Protein AF-A0A6L7SVI5-F1 (afdb_monomer_lite)

pLDDT: mean 74.07, std 18.85, range [30.09, 96.69]

Secondary structure (DSSP, 8-state):
--SSSHHHHHHHHHTT-----S-GGGSHHHHHHHHHTTGGGSEEEETT-TTTHHHHHHHHTT--SEEEEEESS--STTEEE--TTTS-----SEEEE-----BHHHHHHHT----SSS-SBHHHHHHHHHHHHHHHHHHHHHHTTPPP-S---EEEEGGGTTHHHHTT--

Foldseek 3Di:
DDDPPVVVVVVCVLFLDDDDDDQLCPDPLNVVVLVVQVQLPWEEEEAACAAVVNQVSCVVVSRHPHYAAEHCDHPYPRYHHDDCLVPPDDDTLEYEYADRWDFPVNCVVVVHDDDPDPDRTPVVVSVVVHQVVHVVVVVVVVVVVDDDDGDHRDYDHSVCSVVSVVVPPD

Sequence (170 aa):
MSKTVEGILDSKRSSGQYYTQGNPFSCCPFRKWARLADLPEQHILEPFAGSNSLIKMLSEMGLCSRYSSFDMSPADENVFLRDSLNDFTTGYEVCVTNPPRLAKNSATVRGLPFPDCDYDDLYKFVDGEYYQDNDQARIQQLKNNERLIAPKSHALTIGDLPSLLDDYVQ

Radius of gyration: 17.26 Å; chains: 1; bounding box: 54×45×36 Å

Structure (mmCIF, N/CA/C/O backbone):
data_AF-A0A6L7SVI5-F1
#
_entry.id   AF-A0A6L7SVI5-F1
#
loop_
_atom_site.group_PDB
_atom_site.id
_atom_site.type_symbol
_atom_site.label_atom_id
_atom_site.label_alt_id
_atom_site.label_comp_id
_atom_site.label_asym_id
_atom_site.label_entity_id
_atom_site.label_seq_id
_atom_site.pdbx_PDB_ins_code
_atom_site.Cartn_x
_atom_site.Cartn_y
_atom_site.Cartn_z
_atom_site.occupancy
_atom_site.B_iso_or_equiv
_atom_site.auth_seq_id
_atom_site.auth_comp_id
_atom_site.auth_asym_id
_atom_site.auth_atom_id
_atom_site.pdbx_PDB_model_num
ATOM 1 N N . MET A 1 1 ? 31.648 20.821 -7.000 1.00 35.38 1 MET A N 1
ATOM 2 C CA . MET A 1 1 ? 30.278 20.885 -7.542 1.00 35.38 1 MET A CA 1
ATOM 3 C C . MET A 1 1 ? 29.904 19.526 -8.121 1.00 35.38 1 MET A C 1
ATOM 5 O O . MET A 1 1 ? 30.682 18.986 -8.892 1.00 35.38 1 MET A O 1
ATOM 9 N N . SER A 1 2 ? 28.756 19.001 -7.678 1.00 38.50 2 SER A N 1
ATOM 10 C CA . SER A 1 2 ? 27.849 18.049 -8.346 1.00 38.50 2 SER A CA 1
ATOM 11 C C . SER A 1 2 ? 28.416 16.787 -9.023 1.00 38.50 2 SER A C 1
ATOM 13 O O . SER A 1 2 ? 28.581 16.759 -10.236 1.00 38.50 2 SER A O 1
ATOM 15 N N . LYS A 1 3 ? 28.609 15.698 -8.262 1.00 33.16 3 LYS A N 1
ATOM 16 C CA . LYS A 1 3 ? 28.667 14.323 -8.815 1.00 33.16 3 LYS A CA 1
ATOM 17 C C . LYS A 1 3 ? 27.800 13.294 -8.070 1.00 33.16 3 LYS A C 1
ATOM 19 O O . LYS A 1 3 ? 27.922 12.104 -8.322 1.00 33.16 3 LYS A O 1
ATOM 24 N N . THR A 1 4 ? 26.914 13.721 -7.169 1.00 40.91 4 THR A N 1
ATOM 25 C CA . THR A 1 4 ? 26.287 12.787 -6.209 1.00 40.91 4 THR A CA 1
ATOM 26 C C . THR A 1 4 ? 24.773 12.633 -6.379 1.00 40.91 4 THR A C 1
ATOM 28 O O . THR A 1 4 ? 24.206 11.678 -5.868 1.00 40.91 4 THR A O 1
ATOM 31 N N . VAL A 1 5 ? 24.101 13.525 -7.113 1.00 43.97 5 VAL A N 1
ATOM 32 C CA . VAL A 1 5 ? 22.626 13.511 -7.206 1.00 43.97 5 VAL A CA 1
ATOM 33 C C . VAL A 1 5 ? 22.125 12.684 -8.397 1.00 43.97 5 VAL A C 1
ATOM 35 O O . VAL A 1 5 ? 21.171 11.926 -8.248 1.00 43.97 5 VAL A O 1
ATOM 38 N N . GLU A 1 6 ? 22.796 12.751 -9.551 1.00 36.53 6 GLU A N 1
ATOM 39 C CA . GLU A 1 6 ? 22.373 12.032 -10.768 1.00 36.53 6 GLU A CA 1
ATOM 40 C C . GLU A 1 6 ? 22.512 10.506 -10.638 1.00 36.53 6 GLU A C 1
ATOM 42 O O . GLU A 1 6 ? 21.572 9.782 -10.951 1.00 36.53 6 GLU A O 1
ATOM 47 N N . GLY A 1 7 ? 23.607 10.003 -10.052 1.00 33.91 7 GLY A N 1
ATOM 48 C CA . GLY A 1 7 ? 23.815 8.555 -9.881 1.00 33.91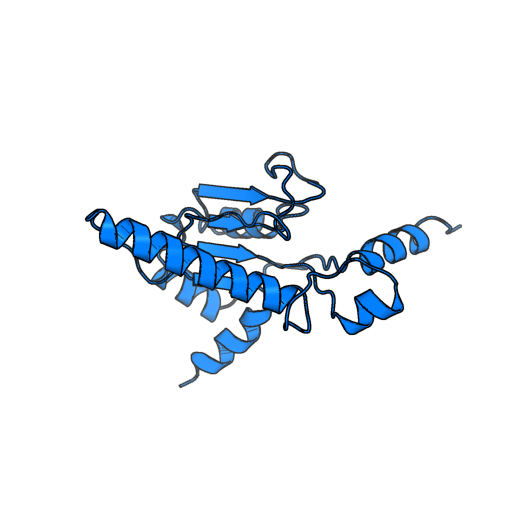 7 GLY A CA 1
ATOM 49 C C . GLY A 1 7 ? 22.839 7.870 -8.909 1.00 33.91 7 GLY A C 1
ATOM 50 O O . GLY A 1 7 ? 22.593 6.674 -9.029 1.00 33.91 7 GLY A O 1
ATOM 51 N N . ILE A 1 8 ? 22.250 8.617 -7.967 1.00 43.12 8 ILE A N 1
ATOM 52 C CA . ILE A 1 8 ? 21.231 8.103 -7.032 1.00 43.12 8 ILE A CA 1
ATOM 53 C C . ILE A 1 8 ? 19.840 8.101 -7.685 1.00 43.12 8 ILE A C 1
ATOM 55 O O . ILE A 1 8 ? 19.009 7.248 -7.377 1.00 43.12 8 ILE A O 1
ATOM 59 N N . LEU A 1 9 ? 19.565 9.049 -8.584 1.00 39.56 9 LEU A N 1
ATOM 60 C CA . LEU A 1 9 ? 18.302 9.100 -9.324 1.00 39.56 9 LEU A CA 1
ATOM 61 C C . LEU A 1 9 ? 18.202 7.968 -10.354 1.00 39.56 9 LEU A C 1
ATOM 63 O O . LEU A 1 9 ? 17.120 7.401 -10.519 1.00 39.56 9 LEU A O 1
ATOM 67 N N . ASP A 1 10 ? 19.316 7.605 -10.991 1.00 44.66 10 ASP A N 1
ATOM 68 C CA . ASP A 1 10 ? 19.346 6.520 -11.974 1.00 44.66 10 ASP A CA 1
ATOM 69 C C . ASP A 1 10 ? 19.161 5.134 -11.340 1.00 44.66 10 ASP A C 1
ATOM 71 O O . ASP A 1 10 ? 18.392 4.340 -11.882 1.00 44.66 10 ASP A O 1
ATOM 75 N N . SER A 1 11 ? 19.733 4.863 -10.156 1.00 49.41 11 SER A N 1
ATOM 76 C CA . SER A 1 11 ? 19.514 3.578 -9.463 1.00 49.41 11 SER A CA 1
ATOM 77 C C . SER A 1 11 ? 18.063 3.390 -8.992 1.00 49.41 11 SER A C 1
ATOM 79 O O . SER A 1 11 ? 17.525 2.284 -9.014 1.00 49.41 11 SER A O 1
ATOM 81 N N . LYS A 1 12 ? 17.386 4.482 -8.619 1.00 48.06 12 LYS A N 1
ATOM 82 C CA . LYS A 1 12 ? 15.978 4.466 -8.187 1.00 48.06 12 LYS A CA 1
ATOM 83 C C . LYS A 1 12 ? 15.006 4.323 -9.360 1.00 48.06 12 LYS A C 1
ATOM 85 O O . LYS A 1 12 ? 13.999 3.628 -9.247 1.00 48.06 12 LYS A O 1
ATOM 90 N N . ARG A 1 13 ? 15.332 4.921 -10.513 1.00 47.56 13 ARG A N 1
ATOM 91 C CA . ARG A 1 13 ? 14.582 4.755 -11.772 1.00 47.56 13 ARG A CA 1
ATOM 92 C C . ARG A 1 13 ? 14.762 3.376 -12.402 1.00 47.56 13 ARG A C 1
ATOM 94 O O . ARG A 1 13 ? 13.846 2.919 -13.088 1.00 47.56 13 ARG A O 1
ATOM 101 N N . SER A 1 14 ? 15.897 2.710 -12.181 1.00 44.81 14 SER A N 1
ATOM 102 C CA . SER A 1 14 ? 16.056 1.300 -12.556 1.00 44.81 14 SER A CA 1
ATOM 103 C C . SER A 1 14 ? 15.184 0.362 -11.716 1.00 44.81 14 SER A C 1
ATOM 105 O O . SER A 1 14 ? 14.800 -0.678 -12.228 1.00 44.81 14 SER A O 1
ATOM 107 N N . SER A 1 15 ? 14.789 0.752 -10.498 1.00 50.34 15 SER A N 1
ATOM 108 C CA . SER A 1 15 ? 13.934 -0.063 -9.617 1.00 50.34 15 SER A CA 1
ATOM 109 C C . SER A 1 15 ? 12.430 0.241 -9.718 1.00 50.34 15 SER A C 1
ATOM 111 O O . SER A 1 15 ? 11.651 -0.330 -8.963 1.00 50.34 15 SER A O 1
ATOM 113 N N . GLY A 1 16 ? 11.996 1.154 -10.599 1.00 49.75 16 GLY A N 1
ATOM 114 C CA . GLY A 1 16 ? 10.567 1.471 -10.785 1.00 49.75 16 GLY A CA 1
ATOM 115 C C . GLY A 1 16 ? 9.871 2.119 -9.573 1.00 49.75 16 GLY A C 1
ATOM 116 O O . GLY A 1 16 ? 8.642 2.152 -9.514 1.00 49.75 16 GLY A O 1
ATOM 117 N N . GLN A 1 17 ? 10.632 2.631 -8.600 1.00 55.91 17 GLN A N 1
ATOM 118 C CA . GLN A 1 17 ? 10.097 3.196 -7.358 1.00 55.91 17 GLN A CA 1
ATOM 119 C C . GLN A 1 17 ? 9.724 4.673 -7.548 1.00 55.91 17 GLN A C 1
ATOM 121 O O . GLN A 1 17 ? 10.588 5.528 -7.757 1.00 55.91 17 GLN A O 1
ATOM 126 N N . TYR A 1 18 ? 8.431 4.986 -7.449 1.00 58.59 18 TYR A N 1
ATOM 127 C CA . TYR A 1 18 ? 7.923 6.358 -7.429 1.00 58.59 18 TYR A CA 1
ATOM 128 C C . TYR A 1 18 ? 7.533 6.731 -5.998 1.00 58.59 18 TYR A C 1
ATOM 130 O O . TYR A 1 18 ? 6.714 6.057 -5.380 1.00 58.59 18 TYR A O 1
ATOM 138 N N . TYR A 1 19 ? 8.098 7.818 -5.468 1.00 60.28 19 TYR A N 1
ATOM 139 C CA . TYR A 1 19 ? 7.707 8.331 -4.155 1.00 60.28 19 TYR A CA 1
ATOM 140 C C . TYR A 1 19 ? 6.349 9.030 -4.228 1.00 60.28 19 TYR A C 1
ATOM 142 O O . TYR A 1 19 ? 6.129 9.876 -5.098 1.00 60.28 19 TYR A O 1
ATOM 150 N N . THR A 1 20 ? 5.471 8.734 -3.273 1.00 63.25 20 THR A N 1
ATOM 151 C CA . THR A 1 20 ? 4.208 9.458 -3.098 1.00 63.25 20 THR A CA 1
ATOM 152 C C . THR A 1 20 ? 4.501 10.882 -2.616 1.00 63.25 20 THR A C 1
ATOM 154 O O . THR A 1 20 ? 5.013 11.075 -1.513 1.00 63.25 20 THR A O 1
ATOM 157 N N . GLN A 1 21 ? 4.210 11.888 -3.446 1.00 61.62 21 GLN A N 1
ATOM 158 C CA . GLN A 1 21 ? 4.310 13.303 -3.073 1.00 61.62 21 GLN A CA 1
ATOM 159 C C . GLN A 1 21 ? 2.940 13.828 -2.626 1.00 61.62 21 GLN A C 1
ATOM 161 O O . GLN A 1 21 ? 1.981 13.790 -3.394 1.00 61.62 21 GLN A O 1
ATOM 166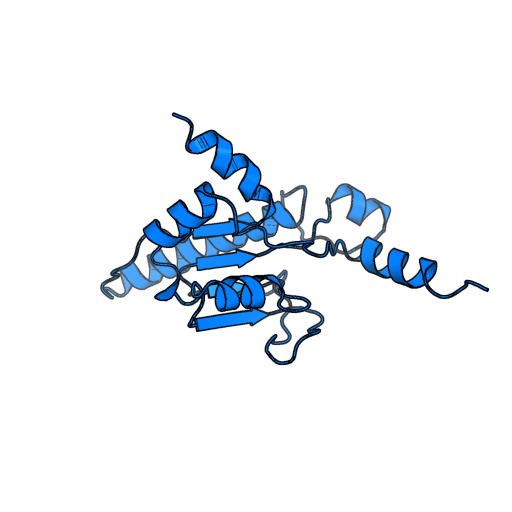 N N . GLY A 1 22 ? 2.860 14.352 -1.399 1.00 72.25 22 GLY A N 1
ATOM 167 C CA . GLY A 1 22 ? 1.609 14.837 -0.805 1.00 72.25 22 GLY A CA 1
ATOM 168 C C . GLY A 1 22 ? 0.686 13.712 -0.317 1.00 72.25 22 GLY A C 1
ATOM 169 O O . GLY A 1 22 ? 1.007 12.535 -0.453 1.00 72.25 22 GLY A O 1
ATOM 170 N N . ASN A 1 23 ? -0.455 14.085 0.276 1.00 80.75 23 ASN A N 1
ATOM 171 C CA . ASN A 1 23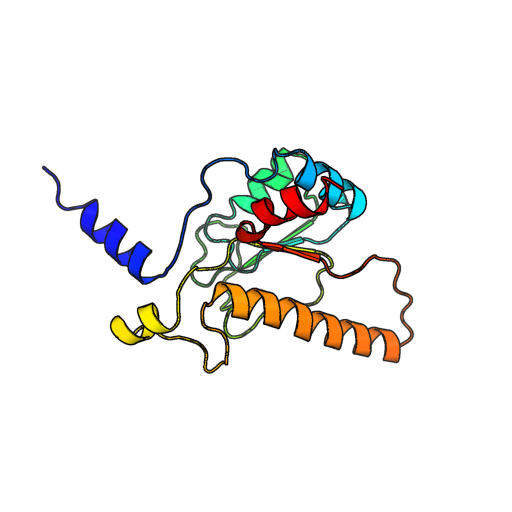 ? -1.416 13.133 0.838 1.00 80.75 23 ASN A CA 1
ATOM 172 C C . ASN A 1 23 ? -2.513 12.760 -0.184 1.00 80.75 23 ASN A C 1
ATOM 174 O O . ASN A 1 23 ? -3.433 13.564 -0.400 1.00 80.75 23 ASN A O 1
ATOM 178 N N . PRO A 1 24 ? -2.461 11.548 -0.782 1.00 80.62 24 PRO A N 1
ATOM 179 C CA . PRO A 1 24 ? -3.406 11.123 -1.816 1.00 80.62 24 PRO A CA 1
ATOM 180 C C . PRO A 1 24 ? -4.805 10.819 -1.254 1.00 80.62 24 PRO A C 1
ATOM 182 O O . PRO A 1 24 ? -5.788 10.789 -1.987 1.00 80.62 24 PRO A O 1
ATOM 185 N N . PHE A 1 25 ? -4.913 10.658 0.063 1.00 85.81 25 PHE A N 1
ATOM 186 C CA . PHE A 1 25 ? -6.133 10.311 0.788 1.00 85.81 25 PHE A CA 1
ATOM 187 C C . PHE A 1 25 ? -6.990 11.534 1.135 1.00 85.81 25 PHE A C 1
ATOM 189 O O . PHE A 1 25 ? -8.080 11.430 1.699 1.00 85.81 25 PHE A O 1
ATOM 196 N N . SER A 1 26 ? -6.508 12.734 0.818 1.00 83.44 26 SER A N 1
ATOM 197 C CA . SER A 1 26 ? -7.194 13.973 1.177 1.00 83.44 26 SER A CA 1
ATOM 198 C C . SER A 1 26 ? -8.492 14.211 0.388 1.00 83.44 26 SER A C 1
ATOM 200 O O . SER A 1 26 ? -9.348 14.959 0.874 1.00 83.44 26 SER A O 1
ATOM 202 N N . CYS A 1 27 ? -8.675 13.556 -0.767 1.00 80.44 27 CYS A N 1
ATOM 203 C CA . CYS A 1 27 ? -9.804 13.768 -1.674 1.00 80.44 27 CYS A CA 1
ATOM 204 C C . CYS A 1 27 ? -11.140 13.194 -1.154 1.00 80.44 27 CYS A C 1
ATOM 206 O O . CYS A 1 27 ? -11.194 12.232 -0.384 1.00 80.44 27 CYS A O 1
ATOM 208 N N . CYS A 1 28 ? -12.255 13.793 -1.591 1.00 83.25 28 CYS A N 1
ATOM 209 C CA . CYS A 1 28 ? -13.601 13.387 -1.171 1.00 83.25 28 CYS A CA 1
ATOM 210 C C . CYS A 1 28 ? -13.954 11.922 -1.498 1.00 83.25 28 CYS A C 1
ATOM 212 O O . CYS A 1 28 ? -14.500 11.265 -0.607 1.00 83.25 28 CYS A O 1
ATOM 214 N N . PRO A 1 29 ? -13.652 11.377 -2.697 1.00 78.31 29 PRO A N 1
ATOM 215 C CA . PRO A 1 29 ? -13.964 9.982 -3.011 1.00 78.31 29 PRO A CA 1
ATOM 216 C C . PRO A 1 29 ? -13.268 9.002 -2.076 1.00 78.31 29 PRO A C 1
ATOM 218 O O . PRO A 1 29 ? -13.928 8.126 -1.521 1.00 78.31 29 PRO A O 1
ATOM 221 N N . PHE A 1 30 ? -11.973 9.206 -1.809 1.00 84.81 30 PHE A N 1
ATOM 222 C CA . PHE A 1 30 ? -11.247 8.368 -0.862 1.00 84.81 30 PHE A CA 1
ATOM 223 C C . PHE A 1 30 ? -11.889 8.420 0.525 1.00 84.81 30 PHE A C 1
ATOM 225 O O . PHE A 1 30 ? -12.156 7.384 1.119 1.00 84.81 30 PHE A O 1
ATOM 232 N N . ARG A 1 31 ? -12.204 9.616 1.041 1.00 85.62 31 ARG A N 1
ATOM 233 C CA . ARG A 1 31 ? -12.841 9.746 2.364 1.00 85.62 31 ARG A CA 1
ATOM 234 C C . ARG A 1 31 ? -14.198 9.048 2.426 1.00 85.62 31 ARG A C 1
ATOM 236 O O . ARG A 1 31 ? -14.554 8.510 3.471 1.00 85.62 31 ARG A O 1
ATOM 243 N N . LYS A 1 32 ? -14.970 9.073 1.334 1.00 81.94 32 LYS A N 1
ATOM 244 C CA . LYS A 1 32 ? -16.239 8.344 1.231 1.00 81.94 32 LYS A CA 1
ATOM 245 C C . LYS A 1 32 ? -15.994 6.836 1.248 1.00 81.94 32 LYS A C 1
ATOM 247 O O . LYS A 1 32 ? -16.620 6.146 2.046 1.00 81.94 32 LYS A O 1
ATOM 252 N N . TRP A 1 33 ? -15.067 6.351 0.427 1.00 84.75 33 TRP A N 1
ATOM 253 C CA . TRP A 1 33 ? -14.674 4.945 0.390 1.00 84.75 33 TRP A CA 1
ATOM 254 C C . TRP A 1 33 ? -14.166 4.458 1.754 1.00 84.75 33 TRP A C 1
ATOM 256 O O . TRP A 1 33 ? -14.678 3.469 2.260 1.00 84.75 33 TRP A O 1
ATOM 266 N N . ALA A 1 34 ? -13.270 5.198 2.408 1.00 86.75 34 ALA A N 1
ATOM 267 C CA . ALA A 1 34 ? -12.704 4.834 3.707 1.00 86.75 34 ALA A CA 1
ATOM 268 C C . ALA A 1 34 ? -13.778 4.685 4.799 1.00 86.75 34 ALA A C 1
ATOM 270 O O . ALA A 1 34 ? -13.667 3.815 5.657 1.00 86.75 34 ALA A O 1
ATOM 271 N N . ARG A 1 35 ? -14.846 5.498 4.751 1.00 85.81 35 ARG A N 1
ATOM 272 C CA . ARG A 1 35 ? -16.013 5.337 5.637 1.00 85.81 35 ARG A CA 1
ATOM 273 C C . ARG A 1 35 ? -16.827 4.089 5.305 1.00 85.81 35 ARG A C 1
ATOM 275 O O . ARG A 1 35 ? -17.287 3.418 6.215 1.00 85.81 35 ARG A O 1
ATOM 282 N N . LEU A 1 36 ? -17.037 3.798 4.020 1.00 82.44 36 LEU A N 1
ATOM 283 C CA . LEU A 1 36 ? -17.791 2.616 3.581 1.00 82.44 36 LEU A CA 1
ATOM 284 C C . LEU A 1 36 ? -17.042 1.308 3.866 1.00 82.44 36 LEU A C 1
ATOM 286 O O . LEU A 1 36 ? -17.675 0.298 4.157 1.00 82.44 36 LEU A O 1
ATOM 290 N N . ALA A 1 37 ? -15.713 1.340 3.788 1.00 80.75 37 ALA A N 1
ATOM 291 C CA . ALA A 1 37 ? -14.828 0.227 4.108 1.00 80.75 37 ALA A CA 1
ATOM 292 C C . ALA A 1 37 ? -14.577 0.065 5.619 1.00 80.75 37 ALA A C 1
ATOM 294 O O . ALA A 1 37 ? -13.884 -0.867 6.009 1.00 80.75 37 ALA A O 1
ATOM 295 N N . ASP A 1 38 ? -15.106 0.972 6.451 1.00 88.38 38 ASP A N 1
ATOM 296 C CA . ASP A 1 38 ? -14.847 1.038 7.895 1.00 88.38 38 ASP A CA 1
ATOM 297 C C . ASP A 1 38 ? -13.349 0.939 8.227 1.00 88.38 38 ASP A C 1
ATOM 299 O O . ASP A 1 38 ? -12.912 0.171 9.082 1.00 88.38 38 ASP A O 1
ATOM 303 N N . LEU A 1 39 ? -12.548 1.696 7.466 1.00 89.06 39 LEU A N 1
ATOM 304 C CA . LEU A 1 39 ? -11.092 1.567 7.402 1.00 89.06 39 LEU A CA 1
ATOM 305 C C . LEU A 1 39 ? -10.381 1.595 8.774 1.00 89.06 39 LEU A C 1
ATOM 307 O O . LEU A 1 39 ? -9.463 0.795 8.950 1.00 89.06 39 LEU A O 1
ATOM 311 N N . PRO A 1 40 ? -10.783 2.435 9.756 1.00 91.50 40 PRO A N 1
ATOM 312 C CA . PRO A 1 40 ? -10.154 2.447 11.079 1.00 91.50 40 PRO A CA 1
ATOM 313 C C . PRO A 1 40 ? -10.231 1.119 11.845 1.00 91.50 40 PRO A C 1
ATOM 315 O O . PRO A 1 40 ? -9.371 0.875 12.693 1.00 91.50 40 PRO A O 1
ATOM 318 N N . GLU A 1 41 ? -11.231 0.281 11.556 1.00 90.50 41 GLU A N 1
ATOM 319 C CA . GLU A 1 41 ? -11.454 -1.014 12.213 1.00 90.50 41 GLU A CA 1
ATOM 320 C C . GLU A 1 41 ? -10.743 -2.178 11.498 1.00 90.50 41 GLU A C 1
ATOM 322 O O . GLU A 1 41 ? -10.635 -3.277 12.049 1.00 90.50 41 GLU A O 1
ATOM 327 N N . GLN A 1 42 ? -10.232 -1.949 10.284 1.00 88.69 42 GLN A N 1
ATOM 328 C CA . GLN A 1 42 ? -9.594 -2.983 9.466 1.00 88.69 42 GLN A CA 1
ATOM 329 C C . GLN A 1 42 ? -8.112 -3.169 9.810 1.00 88.69 42 GLN A C 1
ATOM 331 O O . GLN A 1 42 ? -7.449 -2.267 10.329 1.00 88.69 42 GLN A O 1
ATOM 336 N N . HIS A 1 43 ? -7.562 -4.339 9.469 1.00 91.75 43 HIS A N 1
ATOM 337 C CA . HIS A 1 43 ? -6.117 -4.542 9.452 1.00 91.75 43 HIS A CA 1
ATOM 338 C C . HIS A 1 43 ? -5.576 -4.233 8.050 1.00 91.75 43 HIS A C 1
ATOM 340 O O . HIS A 1 43 ? -5.826 -4.972 7.100 1.00 91.75 43 HIS A O 1
ATOM 346 N N . ILE A 1 44 ? -4.836 -3.130 7.914 1.00 93.06 44 ILE A N 1
ATOM 347 C CA . ILE A 1 44 ? -4.371 -2.647 6.607 1.00 93.06 44 ILE A CA 1
ATOM 348 C C . ILE A 1 44 ? -3.048 -3.311 6.217 1.00 93.06 44 ILE A C 1
ATOM 350 O O . ILE A 1 44 ? -2.090 -3.313 6.989 1.00 93.06 44 ILE A O 1
ATOM 354 N N . LEU A 1 45 ? -2.972 -3.825 4.995 1.00 94.50 45 LEU A N 1
ATOM 355 C CA . LEU A 1 45 ? -1.733 -4.290 4.381 1.00 94.50 45 LEU A CA 1
ATOM 356 C C . LEU A 1 45 ? -1.131 -3.204 3.483 1.00 94.50 45 LEU A C 1
ATOM 358 O O . LEU A 1 45 ? -1.841 -2.619 2.667 1.00 94.50 45 LEU A O 1
ATOM 362 N N . GLU A 1 46 ? 0.178 -2.991 3.581 1.00 93.25 46 GLU A N 1
ATOM 363 C CA . GLU A 1 46 ? 0.966 -2.272 2.573 1.00 93.25 46 GLU A CA 1
ATOM 364 C C . GLU A 1 46 ? 2.194 -3.127 2.179 1.00 93.25 46 GLU A C 1
ATOM 366 O O . GLU A 1 46 ? 3.205 -3.129 2.888 1.00 93.25 46 GLU A O 1
ATOM 371 N N . PRO A 1 47 ? 2.109 -3.907 1.081 1.00 92.69 47 PRO A N 1
ATOM 372 C CA . PRO A 1 47 ? 3.140 -4.855 0.665 1.00 92.69 47 PRO A CA 1
ATOM 373 C C . PRO A 1 47 ? 4.369 -4.236 -0.031 1.00 92.69 47 PRO A C 1
ATOM 375 O O . PRO A 1 47 ? 5.334 -4.968 -0.260 1.00 92.69 47 PRO A O 1
ATOM 378 N N . PHE A 1 48 ? 4.358 -2.940 -0.375 1.00 91.56 48 PHE A N 1
ATOM 379 C CA . PHE A 1 48 ? 5.465 -2.233 -1.054 1.00 91.56 48 PHE A CA 1
ATOM 380 C C . PHE A 1 48 ? 5.796 -0.901 -0.362 1.00 91.56 48 PHE A C 1
ATOM 382 O O . PHE A 1 48 ? 5.838 0.170 -0.972 1.00 91.56 48 PHE A O 1
ATOM 389 N N . ALA A 1 49 ? 5.977 -0.964 0.954 1.00 91.62 49 ALA A N 1
ATOM 390 C CA . ALA A 1 49 ? 5.890 0.183 1.845 1.00 91.62 49 ALA A CA 1
ATOM 391 C C . ALA A 1 49 ? 7.004 1.227 1.693 1.00 91.62 49 ALA A C 1
ATOM 393 O O . ALA A 1 49 ? 6.794 2.395 2.040 1.00 91.62 49 ALA A O 1
ATOM 394 N N . GLY A 1 50 ? 8.203 0.844 1.248 1.00 88.44 50 GLY A N 1
ATOM 395 C CA . GLY A 1 50 ? 9.388 1.698 1.197 1.00 88.44 50 GLY A CA 1
ATOM 396 C C . GLY A 1 50 ? 9.654 2.433 2.520 1.00 88.44 50 GLY A C 1
ATOM 397 O O . GLY A 1 50 ? 10.082 1.842 3.510 1.00 88.44 50 GLY A O 1
ATOM 398 N N . SER A 1 51 ? 9.393 3.748 2.541 1.00 89.75 51 SER A N 1
ATOM 399 C CA . SER A 1 51 ? 9.512 4.635 3.718 1.00 89.75 51 SER A CA 1
ATOM 400 C C . SER A 1 51 ? 8.262 4.691 4.615 1.00 89.75 51 SER A C 1
ATOM 402 O O . SER A 1 51 ? 8.148 5.566 5.484 1.00 89.75 51 SER A O 1
ATOM 404 N N . ASN A 1 52 ? 7.304 3.795 4.377 1.00 93.31 52 ASN A N 1
ATOM 405 C CA . ASN A 1 52 ? 6.029 3.660 5.079 1.00 93.31 52 ASN A CA 1
ATOM 406 C C . ASN A 1 52 ? 5.124 4.906 4.998 1.00 93.31 52 ASN A C 1
ATOM 408 O O . ASN A 1 52 ? 4.341 5.200 5.902 1.00 93.31 52 ASN A O 1
ATOM 412 N N . SER A 1 53 ? 5.262 5.697 3.930 1.00 91.75 53 SER A N 1
ATOM 413 C CA . SER A 1 53 ? 4.619 7.012 3.827 1.00 91.75 53 SER A CA 1
ATOM 414 C C . SER A 1 53 ? 3.092 6.929 3.757 1.00 91.75 53 SER A C 1
ATOM 416 O O . SER A 1 53 ? 2.426 7.765 4.361 1.00 91.75 53 SER A O 1
ATOM 418 N N . LEU A 1 54 ? 2.526 5.931 3.066 1.00 91.50 54 LEU A N 1
ATOM 419 C CA . LEU A 1 54 ? 1.070 5.768 2.969 1.00 91.50 54 LEU A CA 1
ATOM 420 C C . LEU A 1 54 ? 0.442 5.487 4.337 1.00 91.50 54 LEU A C 1
ATOM 422 O O . LEU A 1 54 ? -0.488 6.186 4.735 1.00 91.50 54 LEU A O 1
ATOM 426 N N . ILE A 1 55 ? 1.001 4.535 5.086 1.00 94.75 55 ILE A N 1
ATOM 427 C CA . ILE A 1 55 ? 0.530 4.206 6.434 1.00 94.75 55 ILE A CA 1
ATOM 428 C C . ILE A 1 55 ? 0.632 5.412 7.365 1.00 94.75 55 ILE A C 1
ATOM 430 O O . ILE A 1 55 ? -0.333 5.719 8.059 1.00 94.75 55 ILE A O 1
ATOM 434 N N . LYS A 1 56 ? 1.751 6.149 7.348 1.00 94.25 56 LYS A N 1
ATOM 435 C CA . LYS A 1 56 ? 1.902 7.375 8.153 1.00 94.25 56 LYS A CA 1
ATOM 436 C C . LYS A 1 56 ? 0.794 8.387 7.855 1.00 94.25 56 LYS A C 1
ATOM 438 O O . LYS A 1 56 ? 0.161 8.880 8.782 1.00 94.25 56 LYS A O 1
ATOM 443 N N . MET A 1 57 ? 0.497 8.624 6.577 1.00 93.06 57 MET A N 1
ATOM 444 C CA . MET A 1 57 ? -0.569 9.545 6.171 1.00 93.06 57 MET A CA 1
ATOM 445 C C . MET A 1 57 ? -1.967 9.065 6.585 1.00 93.06 57 MET A C 1
ATOM 447 O O . MET A 1 57 ? -2.788 9.885 6.993 1.00 93.06 57 MET A O 1
ATOM 451 N N . LEU A 1 58 ? -2.255 7.760 6.519 1.00 93.44 58 LEU A N 1
ATOM 452 C CA . LEU A 1 58 ? -3.522 7.209 7.018 1.00 93.44 58 LEU A CA 1
ATOM 453 C C . LEU A 1 58 ? -3.640 7.342 8.541 1.00 93.44 58 LEU A C 1
ATOM 455 O O . LEU A 1 58 ? -4.692 7.739 9.045 1.00 93.44 58 LEU A O 1
ATOM 459 N N . SER A 1 59 ? -2.563 7.051 9.271 1.00 94.06 59 SER A N 1
ATOM 460 C CA . SER A 1 59 ? -2.503 7.169 10.731 1.00 94.06 59 SER A CA 1
ATOM 461 C C . SER A 1 59 ? -2.688 8.618 11.190 1.00 94.06 59 SER A C 1
ATOM 463 O O . SER A 1 59 ? -3.487 8.876 12.086 1.00 94.06 59 SER A O 1
ATOM 465 N N . GLU A 1 60 ? -2.040 9.584 10.531 1.00 93.81 60 GLU A N 1
ATOM 466 C CA . GLU A 1 60 ? -2.216 11.025 10.787 1.00 93.81 60 GLU A CA 1
ATOM 467 C C . GLU A 1 60 ? -3.663 11.497 10.570 1.00 93.81 60 GLU A C 1
ATOM 469 O O . GLU A 1 60 ? -4.125 12.436 11.218 1.00 93.81 60 GLU A O 1
ATOM 474 N N . MET A 1 61 ? -4.399 10.834 9.675 1.00 92.81 61 MET A N 1
ATOM 475 C CA . MET A 1 61 ? -5.816 11.101 9.422 1.00 92.81 61 MET A CA 1
ATOM 476 C C . MET A 1 61 ? -6.765 10.372 10.386 1.00 92.81 61 MET A C 1
ATOM 478 O O . MET A 1 61 ? -7.978 10.556 10.276 1.00 92.81 61 MET A O 1
ATOM 482 N N . GLY A 1 62 ? -6.248 9.545 11.301 1.00 93.94 62 GLY A N 1
ATOM 483 C CA . GLY A 1 62 ? -7.054 8.698 12.183 1.00 93.94 62 GLY A CA 1
ATOM 484 C C . GLY A 1 62 ? -7.766 7.556 11.452 1.00 93.94 62 GLY A C 1
ATOM 485 O O . GLY A 1 62 ? -8.804 7.092 11.912 1.00 93.94 62 GLY A O 1
ATOM 486 N N . LEU A 1 63 ? -7.245 7.138 10.293 1.00 93.19 63 LEU A N 1
ATOM 487 C CA . LEU A 1 63 ? -7.845 6.112 9.435 1.00 93.19 63 LEU A CA 1
ATOM 488 C C . LEU A 1 63 ? -7.129 4.761 9.492 1.00 93.19 63 LEU A C 1
ATOM 490 O O . LEU A 1 63 ? -7.575 3.819 8.850 1.00 93.19 63 LEU A O 1
ATOM 494 N N . CYS A 1 64 ? -6.026 4.662 10.232 1.00 93.75 64 CYS A N 1
ATOM 495 C CA . CYS A 1 64 ? -5.247 3.440 10.366 1.00 93.75 64 CYS A CA 1
ATOM 496 C C . CYS A 1 64 ? -4.855 3.240 11.830 1.00 93.75 64 CYS A C 1
ATOM 498 O O . CYS A 1 64 ? -4.048 3.993 12.373 1.00 93.75 64 CYS A O 1
ATOM 500 N N . SER A 1 65 ? -5.440 2.224 12.463 1.00 90.44 65 SER A N 1
ATOM 501 C CA . SER A 1 65 ? -5.116 1.817 13.835 1.00 90.44 65 SER A CA 1
ATOM 502 C C . SER A 1 65 ? -4.262 0.543 13.875 1.00 90.44 65 SER A C 1
ATOM 504 O O . SER A 1 65 ? -3.490 0.338 14.812 1.00 90.44 65 SER A O 1
ATOM 506 N N . ARG A 1 66 ? -4.377 -0.306 12.845 1.00 94.69 66 ARG A N 1
ATOM 507 C CA . ARG A 1 66 ? -3.707 -1.603 12.718 1.00 94.69 66 ARG A CA 1
ATOM 508 C C . ARG A 1 66 ? -3.191 -1.769 11.296 1.00 94.69 66 ARG A C 1
ATOM 510 O O . ARG A 1 66 ? -3.956 -1.624 10.344 1.00 94.69 66 ARG A O 1
ATOM 517 N N . TYR A 1 67 ? -1.916 -2.117 11.153 1.00 95.94 67 TYR A N 1
ATOM 518 C CA . TYR A 1 67 ? -1.306 -2.327 9.844 1.00 95.94 67 TYR A CA 1
ATOM 519 C C . TYR A 1 67 ? -0.183 -3.362 9.868 1.00 95.94 67 TYR A C 1
ATOM 521 O O . TYR A 1 67 ? 0.411 -3.637 10.911 1.00 95.94 67 TYR A O 1
ATOM 529 N N . SER A 1 68 ? 0.134 -3.894 8.691 1.00 96.50 68 SER A N 1
ATOM 530 C CA . SER A 1 68 ? 1.382 -4.599 8.408 1.00 96.50 68 SER A CA 1
ATOM 531 C C . SER A 1 68 ? 2.000 -4.035 7.137 1.00 96.50 68 SER A C 1
ATOM 533 O O . SER A 1 68 ? 1.339 -3.971 6.100 1.00 96.50 68 SER A O 1
ATOM 535 N N . SER A 1 69 ? 3.268 -3.647 7.227 1.00 96.69 69 SER A N 1
ATOM 536 C CA . SER A 1 69 ? 4.006 -3.055 6.116 1.00 96.69 69 SER A CA 1
ATOM 537 C C . SER A 1 69 ? 5.194 -3.926 5.744 1.00 96.69 69 SER A C 1
ATOM 539 O O . SER A 1 69 ? 5.963 -4.331 6.620 1.00 96.69 69 SER A O 1
ATOM 541 N N . PHE A 1 70 ? 5.371 -4.169 4.450 1.00 95.31 70 PHE A N 1
ATOM 542 C CA . PHE A 1 70 ? 6.451 -4.992 3.921 1.00 95.31 70 PHE A CA 1
ATOM 543 C C . PHE A 1 70 ? 7.185 -4.283 2.787 1.00 95.31 70 PHE A C 1
ATOM 545 O O . PHE A 1 70 ? 6.592 -3.484 2.069 1.00 95.31 70 PHE A O 1
ATOM 552 N N . ASP A 1 71 ? 8.479 -4.559 2.635 1.00 92.62 71 ASP A N 1
ATOM 553 C CA . ASP A 1 71 ? 9.265 -4.114 1.482 1.00 92.62 71 ASP A CA 1
ATOM 554 C C . ASP A 1 71 ? 10.504 -5.005 1.291 1.00 92.62 71 ASP A C 1
ATOM 556 O O . ASP A 1 71 ? 11.036 -5.558 2.256 1.00 92.62 71 ASP A O 1
ATOM 560 N N . MET A 1 72 ? 11.005 -5.112 0.058 1.00 89.12 72 MET A N 1
ATOM 561 C CA . MET A 1 72 ? 12.230 -5.859 -0.261 1.00 89.12 72 MET A CA 1
ATOM 562 C C . MET A 1 72 ? 13.504 -5.115 0.185 1.00 89.12 72 MET A C 1
ATOM 564 O O . MET A 1 72 ? 14.577 -5.703 0.313 1.00 89.12 72 MET A O 1
ATOM 568 N N . SER A 1 73 ? 13.396 -3.810 0.441 1.00 88.44 73 SER A N 1
ATOM 569 C CA . SER A 1 73 ? 14.449 -2.963 0.997 1.00 88.44 73 SER A CA 1
ATOM 570 C C . SER A 1 73 ? 13.857 -1.970 2.014 1.00 88.44 73 SER A C 1
ATOM 572 O O . SER A 1 73 ? 13.756 -0.775 1.708 1.00 88.44 73 SER A O 1
ATOM 574 N N . PRO A 1 74 ? 13.501 -2.426 3.234 1.00 90.00 74 PRO A N 1
ATOM 575 C CA . PRO A 1 74 ? 12.879 -1.583 4.253 1.00 90.00 74 PRO A CA 1
ATOM 576 C C . PRO A 1 74 ? 13.685 -0.314 4.552 1.00 90.00 74 PRO A C 1
ATOM 578 O O . PRO A 1 74 ? 14.885 -0.376 4.826 1.00 90.00 74 PRO A O 1
ATOM 581 N N . ALA A 1 75 ? 13.018 0.841 4.518 1.00 87.88 75 ALA A N 1
ATOM 582 C CA . ALA A 1 75 ? 13.613 2.142 4.843 1.00 87.88 75 ALA A CA 1
ATOM 583 C C . ALA A 1 75 ? 13.021 2.775 6.118 1.00 87.88 75 ALA A C 1
ATOM 585 O O . ALA A 1 75 ? 13.356 3.909 6.458 1.00 87.88 75 ALA A O 1
ATOM 586 N N . ASP A 1 76 ? 12.137 2.053 6.806 1.00 93.19 76 ASP A N 1
ATOM 587 C CA . ASP A 1 76 ? 11.462 2.448 8.041 1.00 93.19 76 ASP A CA 1
ATOM 588 C C . ASP A 1 76 ? 11.462 1.267 9.019 1.00 93.19 76 ASP A C 1
ATOM 590 O O . ASP A 1 76 ? 11.375 0.115 8.601 1.00 93.19 76 ASP A O 1
ATOM 594 N N . GLU A 1 77 ? 11.555 1.544 10.319 1.00 94.38 77 GLU A N 1
ATOM 595 C CA . GLU A 1 77 ? 11.632 0.509 11.360 1.00 94.38 77 GLU A CA 1
ATOM 596 C C . GLU A 1 77 ? 10.344 -0.315 11.514 1.00 94.38 77 GLU A C 1
ATOM 598 O O . GLU A 1 77 ? 10.392 -1.435 12.014 1.00 94.38 77 GLU A O 1
ATOM 603 N N . ASN A 1 78 ? 9.204 0.213 11.056 1.00 96.25 78 ASN A N 1
ATOM 604 C CA . ASN A 1 78 ? 7.911 -0.473 11.103 1.00 96.25 78 ASN A CA 1
ATOM 605 C C . ASN A 1 78 ? 7.607 -1.246 9.809 1.00 96.25 78 ASN A C 1
ATOM 607 O O . ASN A 1 78 ? 6.470 -1.667 9.596 1.00 96.25 78 ASN A O 1
ATOM 611 N N . VAL A 1 79 ? 8.598 -1.394 8.924 1.00 95.88 79 VAL A N 1
ATOM 612 C CA . VAL A 1 79 ? 8.486 -2.132 7.663 1.00 95.88 79 VAL A CA 1
ATOM 613 C C . VAL A 1 79 ? 9.330 -3.396 7.750 1.00 95.88 79 VAL A C 1
ATOM 615 O O . VAL A 1 79 ? 10.535 -3.347 7.993 1.00 95.88 79 VAL A O 1
ATOM 618 N N . PHE A 1 80 ? 8.697 -4.542 7.529 1.00 96.00 80 PHE A N 1
ATOM 619 C CA . PHE A 1 80 ? 9.358 -5.839 7.584 1.00 96.00 80 PHE A CA 1
ATOM 620 C C . PHE A 1 80 ? 9.915 -6.238 6.214 1.00 96.00 80 PHE A C 1
ATOM 622 O O . PHE A 1 80 ? 9.300 -5.995 5.178 1.00 96.00 80 PHE A O 1
ATOM 629 N N . LEU A 1 81 ? 11.086 -6.879 6.211 1.00 95.00 81 LEU A N 1
ATOM 630 C CA . LEU A 1 81 ? 11.709 -7.384 4.987 1.00 95.00 81 LEU A CA 1
ATOM 631 C C . LEU A 1 81 ? 10.856 -8.503 4.375 1.00 95.00 81 LEU A C 1
ATOM 633 O O . LEU A 1 81 ? 10.688 -9.550 5.003 1.00 95.00 81 LEU A O 1
ATOM 637 N N . ARG A 1 82 ? 10.368 -8.303 3.146 1.00 93.50 82 ARG A N 1
ATOM 638 C CA . ARG A 1 82 ? 9.680 -9.338 2.361 1.00 93.50 82 ARG A CA 1
ATOM 639 C C . ARG A 1 82 ? 9.743 -9.052 0.865 1.00 93.50 82 ARG A C 1
ATOM 641 O O . ARG A 1 82 ? 9.632 -7.906 0.444 1.00 93.50 82 ARG A O 1
ATOM 648 N N . ASP A 1 83 ? 9.856 -10.109 0.070 1.00 89.69 83 ASP A N 1
ATOM 649 C CA . ASP A 1 83 ? 9.722 -10.031 -1.383 1.00 89.69 83 ASP A CA 1
ATOM 650 C C . ASP A 1 83 ? 8.259 -10.240 -1.799 1.00 89.69 83 ASP A C 1
ATOM 652 O O . ASP A 1 83 ? 7.856 -11.337 -2.180 1.00 89.69 83 ASP A O 1
ATOM 656 N N . SER A 1 84 ? 7.449 -9.185 -1.706 1.00 88.12 84 SER A N 1
ATOM 657 C CA . SER A 1 84 ? 6.011 -9.253 -1.997 1.00 88.12 84 SER A CA 1
ATOM 658 C C . SER A 1 84 ? 5.676 -9.548 -3.467 1.00 88.12 84 SER A C 1
ATOM 660 O O . SER A 1 84 ? 4.512 -9.779 -3.774 1.00 88.12 84 SER A O 1
ATOM 662 N N . LEU A 1 85 ? 6.655 -9.533 -4.383 1.00 84.19 85 LEU A N 1
ATOM 663 C CA . LEU A 1 85 ? 6.444 -9.976 -5.768 1.00 84.19 85 LEU A CA 1
ATOM 664 C C . LEU A 1 85 ? 6.479 -11.504 -5.899 1.00 84.19 85 LEU A C 1
ATOM 666 O O . LEU A 1 85 ? 5.832 -12.041 -6.791 1.00 84.19 85 LEU A O 1
ATOM 670 N N . ASN A 1 86 ? 7.242 -12.186 -5.042 1.00 82.62 86 ASN A N 1
ATOM 671 C CA . ASN A 1 86 ? 7.400 -13.643 -5.066 1.00 82.62 86 ASN A CA 1
ATOM 672 C C . ASN A 1 86 ? 6.599 -14.356 -3.962 1.00 82.62 86 ASN A C 1
ATOM 674 O O . ASN A 1 86 ? 6.268 -15.528 -4.113 1.00 82.62 86 ASN A O 1
ATOM 678 N N . ASP A 1 87 ? 6.317 -13.672 -2.851 1.00 83.75 87 ASP A N 1
ATOM 679 C CA . ASP A 1 87 ? 5.564 -14.183 -1.701 1.00 83.75 87 ASP A CA 1
ATOM 680 C C . ASP A 1 87 ? 4.596 -13.102 -1.202 1.00 83.75 87 ASP A C 1
ATOM 682 O O . ASP A 1 87 ? 4.874 -12.358 -0.249 1.00 83.75 87 ASP A O 1
ATOM 686 N N . PHE A 1 88 ? 3.469 -12.967 -1.906 1.00 85.25 88 PHE A N 1
ATOM 687 C CA . PHE A 1 88 ? 2.462 -11.963 -1.594 1.00 85.25 88 PHE A CA 1
ATOM 688 C C . PHE A 1 88 ? 1.748 -12.299 -0.273 1.00 85.25 88 PHE A C 1
ATOM 690 O O . PHE A 1 88 ? 1.325 -13.424 -0.019 1.00 85.25 88 PHE A O 1
ATOM 697 N N . THR A 1 89 ? 1.615 -11.309 0.613 1.00 85.06 89 THR A N 1
ATOM 698 C CA . THR A 1 89 ? 1.021 -11.524 1.941 1.00 85.06 89 THR A CA 1
ATOM 699 C C . THR A 1 89 ? -0.509 -11.453 1.888 1.00 85.06 89 THR A C 1
ATOM 701 O O . THR A 1 89 ? -1.074 -10.480 1.401 1.00 85.06 89 THR A O 1
ATOM 704 N N . THR A 1 90 ? -1.191 -12.450 2.459 1.00 80.88 90 THR A N 1
ATOM 705 C CA . THR A 1 90 ? -2.662 -12.588 2.422 1.00 80.88 90 THR A CA 1
ATOM 706 C C . THR A 1 90 ? -3.309 -12.473 3.806 1.00 80.88 90 THR A C 1
ATOM 708 O O . THR A 1 90 ? -2.617 -12.547 4.820 1.00 80.88 90 THR A O 1
ATOM 711 N N . GLY A 1 91 ? -4.645 -12.394 3.863 1.00 81.06 91 GLY A N 1
ATOM 712 C CA . GLY A 1 91 ? -5.404 -12.439 5.126 1.00 81.06 91 GLY A CA 1
ATOM 713 C C . GLY A 1 91 ? -5.702 -11.068 5.736 1.00 81.06 91 GLY A C 1
ATOM 714 O O . GLY A 1 91 ? -5.903 -10.968 6.943 1.00 81.06 91 GLY A O 1
ATOM 715 N N . TYR A 1 92 ? -5.715 -10.031 4.900 1.00 84.88 92 TYR A N 1
ATOM 716 C CA . TYR A 1 92 ? -5.981 -8.645 5.277 1.00 84.88 92 TYR A CA 1
ATOM 717 C C . TYR A 1 92 ? -7.227 -8.155 4.549 1.00 84.88 92 TYR A C 1
ATOM 719 O O . TYR A 1 92 ? -7.372 -8.382 3.346 1.00 84.88 92 TYR A O 1
ATOM 727 N N . GLU A 1 93 ? -8.111 -7.458 5.258 1.00 80.50 93 GLU A N 1
ATOM 728 C CA . GLU A 1 93 ? -9.384 -6.989 4.705 1.00 80.50 93 GLU A CA 1
ATOM 729 C C . GLU A 1 93 ? -9.199 -5.853 3.690 1.00 80.50 93 GLU A C 1
ATOM 731 O O . GLU A 1 93 ? -9.987 -5.709 2.749 1.00 80.50 93 GLU A O 1
ATOM 736 N N . VAL A 1 94 ? -8.145 -5.055 3.880 1.00 86.25 94 VAL A N 1
ATOM 737 C CA . VAL A 1 94 ? -7.815 -3.911 3.033 1.00 86.25 94 VAL A CA 1
ATOM 738 C C . VAL A 1 94 ? -6.325 -3.904 2.719 1.00 86.25 94 VAL A C 1
ATOM 740 O O . VAL A 1 94 ? -5.490 -4.004 3.617 1.00 86.25 94 VAL A O 1
ATOM 743 N N . CYS A 1 95 ? -5.994 -3.714 1.444 1.00 89.38 95 CYS A N 1
ATOM 744 C CA . CYS A 1 95 ? -4.638 -3.418 0.994 1.00 89.38 95 CYS A CA 1
ATOM 745 C C . CYS A 1 95 ? -4.585 -1.988 0.457 1.00 89.38 95 CYS A C 1
ATOM 747 O O . CYS A 1 95 ? -5.403 -1.609 -0.380 1.00 89.38 95 CYS A O 1
ATOM 749 N N . VAL A 1 96 ? -3.639 -1.188 0.947 1.00 89.56 96 VAL A N 1
ATOM 750 C CA . VAL A 1 96 ? -3.376 0.163 0.446 1.00 89.56 96 VAL A CA 1
ATOM 751 C C . VAL A 1 96 ? -1.926 0.226 0.016 1.00 89.56 96 VAL A C 1
ATOM 753 O O . VAL A 1 96 ? -1.035 0.140 0.858 1.00 89.56 96 VAL A O 1
ATOM 756 N N . THR A 1 97 ? -1.690 0.406 -1.283 1.00 89.25 97 THR A N 1
ATOM 757 C CA . THR A 1 97 ? -0.331 0.349 -1.819 1.00 89.25 97 THR A CA 1
ATOM 758 C C . THR A 1 97 ? -0.053 1.320 -2.959 1.00 89.25 97 THR A C 1
ATOM 760 O O . THR A 1 97 ? -0.954 1.782 -3.666 1.00 89.25 97 THR A O 1
ATOM 763 N N . ASN A 1 98 ? 1.225 1.648 -3.143 1.00 83.75 98 ASN A N 1
ATOM 764 C CA . ASN A 1 98 ? 1.743 2.244 -4.370 1.00 83.75 98 ASN A CA 1
ATOM 765 C C . ASN A 1 98 ? 2.833 1.321 -4.941 1.00 83.75 98 ASN A C 1
ATOM 767 O O . ASN A 1 98 ? 4.020 1.552 -4.701 1.00 83.75 98 ASN A O 1
ATOM 771 N N . PRO A 1 99 ? 2.436 0.269 -5.673 1.00 80.69 99 PRO A N 1
ATOM 772 C CA . PRO A 1 99 ? 3.351 -0.756 -6.137 1.00 80.69 99 PRO A CA 1
ATOM 773 C C . PRO A 1 99 ? 4.363 -0.193 -7.142 1.00 80.69 99 PRO A C 1
ATOM 775 O O . PRO A 1 99 ? 4.122 0.845 -7.778 1.00 80.69 99 PRO A O 1
ATOM 778 N N . PRO A 1 100 ? 5.511 -0.872 -7.311 1.00 79.44 100 PRO A N 1
ATOM 779 C CA . PRO A 1 100 ? 6.523 -0.460 -8.270 1.00 79.44 100 PRO A CA 1
ATOM 780 C C . PRO A 1 100 ? 5.927 -0.406 -9.678 1.00 79.44 100 PRO A C 1
ATOM 782 O O . PRO A 1 100 ? 5.280 -1.346 -10.135 1.00 79.44 100 PRO A O 1
ATOM 785 N N . ARG A 1 101 ? 6.180 0.693 -10.391 1.00 77.44 101 ARG A N 1
ATOM 786 C CA . ARG A 1 101 ? 5.769 0.836 -11.791 1.00 77.44 101 ARG A CA 1
ATOM 787 C C . ARG A 1 101 ? 6.930 0.420 -12.669 1.00 77.44 101 ARG A C 1
ATOM 789 O O . ARG A 1 101 ? 7.898 1.166 -12.847 1.00 77.44 101 ARG A O 1
ATOM 796 N N . LEU A 1 102 ? 6.831 -0.781 -13.213 1.00 80.75 102 LEU A N 1
ATOM 797 C CA . LEU A 1 102 ? 7.792 -1.308 -14.163 1.00 80.75 102 LEU A CA 1
ATOM 798 C C . LEU A 1 102 ? 7.010 -2.041 -15.241 1.00 80.75 102 LEU A C 1
ATOM 800 O O . LEU A 1 102 ? 6.469 -3.110 -14.995 1.00 80.75 102 LEU A O 1
ATOM 804 N N . ALA A 1 103 ? 6.974 -1.465 -16.437 1.00 83.62 103 ALA A N 1
ATOM 805 C CA . ALA A 1 103 ? 6.398 -2.129 -17.593 1.00 83.62 103 ALA A CA 1
ATOM 806 C C . ALA A 1 103 ? 7.320 -3.263 -18.076 1.00 83.62 103 ALA A C 1
ATOM 808 O O . ALA A 1 103 ? 8.548 -3.108 -18.097 1.00 83.62 103 ALA A O 1
ATOM 809 N N . LYS A 1 104 ? 6.736 -4.379 -18.523 1.00 84.44 104 LYS A N 1
ATOM 810 C CA . LYS A 1 104 ? 7.433 -5.585 -19.003 1.00 84.44 104 LYS A CA 1
ATOM 811 C C . LYS A 1 104 ? 8.451 -5.257 -20.090 1.00 84.44 104 LYS A C 1
ATOM 813 O O . LYS A 1 104 ? 9.604 -5.670 -20.017 1.00 84.44 104 LYS A O 1
ATOM 818 N N . ASN A 1 105 ? 8.060 -4.425 -21.054 1.00 82.94 105 ASN A N 1
ATOM 819 C CA . ASN A 1 105 ? 8.943 -3.962 -22.127 1.00 82.94 105 ASN A CA 1
ATOM 820 C C . ASN A 1 105 ? 10.149 -3.155 -21.605 1.00 82.94 105 ASN A C 1
ATOM 822 O O . ASN A 1 105 ? 11.271 -3.355 -22.066 1.00 82.94 105 ASN A O 1
ATOM 826 N N . SER A 1 106 ? 9.938 -2.276 -20.623 1.00 80.00 106 SER A N 1
ATOM 827 C CA . SER A 1 106 ? 10.987 -1.483 -19.978 1.00 80.00 106 SER A CA 1
ATOM 828 C C . SER A 1 106 ? 11.955 -2.382 -19.210 1.00 80.00 106 SER A C 1
ATOM 830 O O . SER A 1 106 ? 13.169 -2.197 -19.311 1.00 80.00 106 SER A O 1
ATOM 832 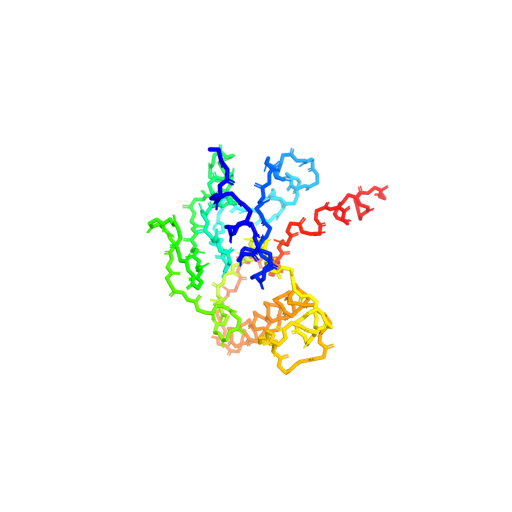N N . ALA A 1 107 ? 11.436 -3.395 -18.508 1.00 83.25 107 ALA A N 1
ATOM 833 C CA . ALA A 1 107 ? 12.248 -4.398 -17.830 1.00 83.25 107 ALA A CA 1
ATOM 834 C C . ALA A 1 107 ? 13.111 -5.186 -18.824 1.00 83.25 107 ALA A C 1
ATOM 836 O O . ALA A 1 107 ? 14.326 -5.254 -18.652 1.00 83.25 107 ALA A O 1
ATOM 837 N N . THR A 1 108 ? 12.516 -5.684 -19.915 1.00 84.25 108 THR A N 1
ATOM 838 C CA . THR A 1 108 ? 13.228 -6.431 -20.965 1.00 84.25 108 THR A CA 1
ATOM 839 C C . THR A 1 108 ? 14.360 -5.612 -21.582 1.00 84.25 108 THR A C 1
ATOM 841 O O . THR A 1 108 ? 15.489 -6.088 -21.658 1.00 84.25 108 THR A O 1
ATOM 844 N N . VAL A 1 109 ? 14.089 -4.363 -21.980 1.00 83.75 109 VAL A N 1
ATOM 845 C CA . VAL A 1 109 ? 15.102 -3.474 -22.582 1.00 83.75 109 VAL A CA 1
ATOM 846 C C . VAL A 1 109 ? 16.269 -3.214 -21.625 1.00 83.75 109 VAL A C 1
ATOM 848 O O . VAL A 1 109 ? 17.405 -3.053 -22.066 1.00 83.75 109 VAL A O 1
ATOM 851 N N . ARG A 1 110 ? 16.003 -3.178 -20.316 1.00 77.38 110 ARG A N 1
ATOM 852 C CA . ARG A 1 110 ? 16.998 -2.894 -19.272 1.00 77.38 110 ARG A CA 1
ATOM 853 C C . ARG A 1 110 ? 17.621 -4.152 -18.656 1.00 77.38 110 ARG A C 1
ATOM 855 O O . ARG A 1 110 ? 18.463 -4.015 -17.775 1.00 77.38 110 ARG A O 1
ATOM 862 N N . GLY A 1 111 ? 17.216 -5.350 -19.088 1.00 79.62 111 GLY A N 1
ATOM 863 C CA . GLY A 1 111 ? 17.650 -6.618 -18.492 1.00 79.62 111 GLY A CA 1
ATOM 864 C C . GLY A 1 111 ? 17.239 -6.787 -17.025 1.00 79.62 111 GLY A C 1
ATOM 865 O O . GLY A 1 111 ? 17.935 -7.462 -16.271 1.00 79.62 111 GLY A O 1
ATOM 866 N N . LEU A 1 112 ? 16.149 -6.139 -16.604 1.00 77.75 112 LEU A N 1
ATOM 867 C CA . LEU A 1 112 ? 15.619 -6.237 -15.245 1.00 77.75 112 LEU A CA 1
ATOM 868 C C . LEU A 1 112 ? 14.708 -7.467 -15.111 1.00 77.75 112 LEU A C 1
ATOM 870 O O . LEU A 1 112 ? 14.037 -7.829 -16.083 1.00 77.75 112 LEU A O 1
ATOM 874 N N . PRO A 1 113 ? 14.646 -8.089 -13.920 1.00 79.88 113 PRO A N 1
ATOM 875 C CA . PRO A 1 113 ? 13.717 -9.180 -13.665 1.00 79.88 113 PRO A CA 1
ATOM 876 C C . PRO A 1 113 ? 12.266 -8.699 -13.792 1.00 79.88 113 PRO A C 1
ATOM 878 O O . PRO A 1 113 ? 11.922 -7.591 -13.379 1.00 79.88 113 PRO A O 1
ATOM 881 N N . PHE A 1 114 ? 11.421 -9.552 -14.364 1.00 82.00 114 PHE A N 1
ATOM 882 C 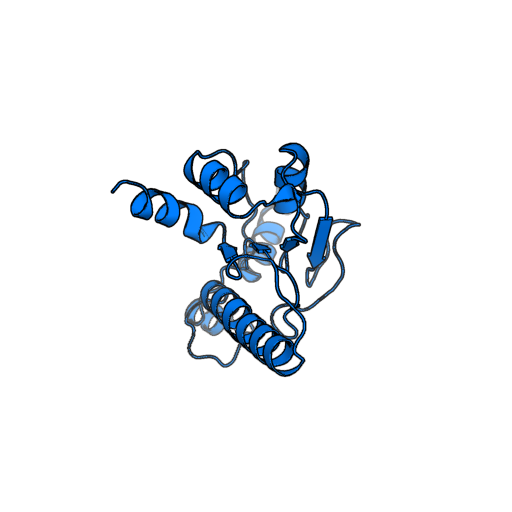CA . PHE A 1 114 ? 9.980 -9.357 -14.470 1.00 82.00 114 PHE A CA 1
ATOM 883 C C . PHE A 1 114 ? 9.299 -10.728 -14.295 1.00 82.00 114 PHE A C 1
ATOM 885 O O . PHE A 1 114 ? 9.828 -11.701 -14.841 1.00 82.00 114 PHE A O 1
ATOM 892 N N . PRO A 1 115 ? 8.186 -10.836 -13.544 1.00 83.50 115 PRO A N 1
ATOM 893 C CA . PRO A 1 115 ? 7.476 -12.098 -13.353 1.00 83.50 115 PRO A CA 1
ATOM 894 C C . PRO A 1 115 ? 7.063 -12.734 -14.683 1.00 83.50 115 PRO A C 1
ATOM 896 O O . PRO A 1 115 ? 6.687 -12.037 -15.628 1.00 83.50 115 PRO A O 1
ATOM 899 N N . ASP A 1 116 ? 7.113 -14.062 -14.763 1.00 84.56 116 ASP A N 1
ATOM 900 C CA . ASP A 1 116 ? 6.599 -14.779 -15.931 1.00 84.56 116 ASP A CA 1
ATOM 901 C C . ASP A 1 116 ? 5.067 -14.826 -15.876 1.00 84.56 116 ASP A C 1
ATOM 903 O O . ASP A 1 116 ? 4.463 -15.759 -15.354 1.00 84.56 116 ASP A O 1
ATOM 907 N N . CYS A 1 117 ? 4.444 -13.742 -16.332 1.00 83.44 117 CYS A N 1
ATOM 908 C CA . CYS A 1 117 ? 3.000 -13.559 -16.323 1.00 83.44 117 CYS A CA 1
ATOM 909 C C . CYS A 1 117 ? 2.510 -12.815 -17.573 1.00 83.44 117 CYS A C 1
ATOM 911 O O . CYS A 1 117 ? 3.287 -12.200 -18.320 1.00 83.44 117 CYS A O 1
ATOM 913 N N . ASP A 1 118 ? 1.193 -12.846 -17.780 1.00 86.38 118 ASP A N 1
ATOM 914 C CA . ASP A 1 118 ? 0.521 -12.188 -18.907 1.00 86.38 118 ASP A CA 1
ATOM 915 C C . ASP A 1 118 ? 0.343 -10.671 -18.711 1.00 86.38 118 ASP A C 1
ATOM 917 O O . ASP A 1 118 ? -0.069 -9.967 -19.636 1.00 86.38 118 ASP A O 1
ATOM 921 N N . TYR A 1 119 ? 0.682 -10.139 -17.533 1.00 84.62 119 TYR A N 1
ATOM 922 C CA . TYR A 1 119 ? 0.605 -8.707 -17.259 1.00 84.62 119 TYR A CA 1
ATOM 923 C C . TYR A 1 119 ? 1.741 -7.937 -17.945 1.00 84.62 119 TYR A C 1
ATOM 925 O O . TYR A 1 119 ? 2.887 -8.379 -18.031 1.00 84.62 119 TYR A O 1
ATOM 933 N N . ASP A 1 120 ? 1.417 -6.741 -18.430 1.00 85.12 120 ASP A N 1
ATOM 934 C CA . ASP A 1 120 ? 2.347 -5.833 -19.105 1.00 85.12 120 ASP A CA 1
ATOM 935 C C . ASP A 1 120 ? 3.036 -4.844 -18.147 1.00 85.12 120 ASP A C 1
ATOM 937 O O . ASP A 1 120 ? 3.973 -4.162 -18.564 1.00 85.12 120 ASP A O 1
ATOM 941 N N . ASP A 1 121 ? 2.616 -4.776 -16.881 1.00 83.75 121 ASP A N 1
ATOM 942 C CA . ASP A 1 121 ? 3.185 -3.926 -15.830 1.00 83.75 121 ASP A CA 1
ATOM 943 C C . ASP A 1 121 ? 3.089 -4.617 -14.460 1.00 83.75 121 ASP A C 1
ATOM 945 O O . ASP A 1 121 ? 2.085 -5.274 -14.165 1.00 83.75 121 ASP A O 1
ATOM 949 N N . LEU A 1 122 ? 4.115 -4.445 -13.615 1.00 81.12 122 LEU A N 1
ATOM 950 C CA . LEU A 1 122 ? 4.134 -4.958 -12.237 1.00 81.12 122 LEU A CA 1
ATOM 951 C C . LEU A 1 122 ? 2.934 -4.486 -11.418 1.00 81.12 122 LEU A C 1
ATOM 953 O O . LEU A 1 122 ? 2.432 -5.237 -10.588 1.00 81.12 122 LEU A O 1
ATOM 957 N N . TYR A 1 123 ? 2.447 -3.274 -11.676 1.00 80.75 123 TYR A N 1
ATOM 958 C CA . TYR A 1 123 ? 1.254 -2.757 -11.027 1.00 80.75 123 TYR A CA 1
ATOM 959 C C . TYR A 1 123 ? 0.044 -3.689 -11.211 1.00 80.75 123 TYR A C 1
ATOM 961 O O . TYR A 1 123 ? -0.620 -4.046 -10.241 1.00 80.75 123 TYR A O 1
ATOM 969 N N . LYS A 1 124 ? -0.219 -4.112 -12.451 1.00 80.81 124 LYS A N 1
ATOM 970 C CA . LYS A 1 124 ? -1.374 -4.964 -12.768 1.00 80.81 124 LYS A CA 1
ATOM 971 C C . LYS A 1 124 ? -1.203 -6.380 -12.233 1.00 80.81 124 LYS A C 1
ATOM 973 O O . LYS A 1 124 ? -2.186 -6.996 -11.842 1.00 80.81 124 LYS A O 1
ATOM 978 N N . PHE A 1 125 ? 0.036 -6.874 -12.217 1.00 83.25 125 PHE A N 1
ATOM 979 C CA . PHE A 1 125 ? 0.361 -8.150 -11.588 1.00 83.25 125 PHE A CA 1
ATOM 980 C C . PHE A 1 125 ? 0.001 -8.124 -10.102 1.00 83.25 125 PHE A C 1
ATOM 982 O O . PHE A 1 125 ? -0.785 -8.948 -9.659 1.00 83.25 125 PHE A O 1
ATOM 989 N N . VAL A 1 126 ? 0.487 -7.122 -9.365 1.00 79.69 126 VAL A N 1
ATOM 990 C CA . VAL A 1 126 ? 0.203 -6.952 -7.933 1.00 79.69 126 VAL A CA 1
ATOM 991 C C . VAL A 1 126 ? -1.294 -6.884 -7.639 1.00 79.69 126 VAL A C 1
ATOM 993 O O . VAL A 1 126 ? -1.766 -7.538 -6.710 1.00 79.69 126 VAL A O 1
ATOM 996 N N . ASP A 1 127 ? -2.032 -6.096 -8.421 1.00 76.81 127 ASP A N 1
ATOM 997 C CA . ASP A 1 127 ? -3.478 -5.967 -8.259 1.00 76.81 127 ASP A CA 1
ATOM 998 C C . ASP A 1 127 ? -4.176 -7.322 -8.477 1.00 76.81 127 ASP A C 1
ATOM 1000 O O . ASP A 1 127 ? -4.955 -7.780 -7.641 1.00 76.81 127 ASP A O 1
ATOM 1004 N N . GLY A 1 128 ? -3.804 -8.033 -9.548 1.00 77.12 128 GLY A N 1
ATOM 1005 C CA . GLY A 1 128 ? -4.311 -9.368 -9.858 1.00 77.12 128 GLY A CA 1
ATOM 1006 C C . GLY A 1 128 ? -4.034 -10.414 -8.774 1.00 77.12 128 GLY A C 1
ATOM 1007 O O . GLY A 1 128 ? -4.958 -11.131 -8.387 1.00 77.12 128 GLY A O 1
ATOM 1008 N N . GLU A 1 129 ? -2.801 -10.491 -8.266 1.00 79.00 129 GLU A N 1
ATOM 1009 C CA . GLU A 1 129 ? -2.413 -11.452 -7.220 1.00 79.00 129 GLU A CA 1
ATOM 1010 C C . GLU A 1 129 ? -3.186 -11.206 -5.916 1.00 79.00 129 GLU A C 1
ATOM 1012 O O . GLU A 1 129 ? -3.730 -12.147 -5.335 1.00 79.00 129 GLU A O 1
ATOM 1017 N N . TYR A 1 130 ? -3.341 -9.940 -5.491 1.00 75.25 130 TYR A N 1
ATOM 1018 C CA . TYR A 1 130 ? -4.117 -9.621 -4.287 1.00 75.25 130 TYR A CA 1
ATOM 1019 C C . TYR A 1 130 ? -5.557 -10.139 -4.384 1.00 75.25 130 TYR A C 1
ATOM 1021 O O . TYR A 1 130 ? -6.078 -10.704 -3.417 1.00 75.25 130 TYR A O 1
ATOM 1029 N N . TYR A 1 131 ? -6.219 -9.960 -5.529 1.00 73.06 131 TYR A N 1
ATOM 1030 C CA . TYR A 1 131 ? -7.587 -10.446 -5.707 1.00 73.06 131 TYR A CA 1
ATOM 1031 C C . TYR A 1 131 ? -7.661 -11.974 -5.764 1.00 73.06 131 TYR A C 1
ATOM 1033 O O . TYR A 1 131 ? -8.502 -12.559 -5.078 1.00 73.06 131 TYR A O 1
ATOM 1041 N N . GLN A 1 132 ? -6.780 -12.628 -6.527 1.00 72.25 132 GLN A N 1
ATOM 1042 C CA . GLN A 1 132 ? -6.796 -14.086 -6.675 1.00 72.25 132 GLN A CA 1
ATOM 1043 C C . GLN A 1 132 ? -6.572 -14.801 -5.339 1.00 72.25 132 GLN A C 1
ATOM 1045 O O . GLN A 1 132 ? -7.352 -15.689 -4.976 1.00 72.25 132 GLN A O 1
ATOM 1050 N N . ASP A 1 133 ? -5.565 -14.387 -4.573 1.00 67.81 133 ASP A N 1
ATOM 1051 C CA . ASP A 1 133 ? -5.206 -15.067 -3.333 1.00 67.81 133 ASP A CA 1
ATOM 1052 C C . ASP A 1 133 ? -6.212 -14.818 -2.206 1.00 67.81 133 ASP A C 1
ATOM 1054 O O . ASP A 1 133 ? -6.542 -15.738 -1.448 1.00 67.81 133 ASP A O 1
ATOM 1058 N N . ASN A 1 134 ? -6.773 -13.606 -2.107 1.00 65.81 134 ASN A N 1
ATOM 1059 C CA . ASN A 1 134 ? -7.822 -13.340 -1.120 1.00 65.81 134 ASN A CA 1
ATOM 1060 C C . ASN A 1 134 ? -9.130 -14.064 -1.456 1.00 65.81 134 ASN A C 1
ATOM 1062 O O . ASN A 1 134 ? -9.820 -14.514 -0.537 1.00 65.81 134 ASN A O 1
ATOM 1066 N N . ASP A 1 135 ? -9.460 -14.244 -2.737 1.00 67.19 135 ASP A N 1
ATOM 1067 C CA . ASP A 1 135 ? -10.607 -15.061 -3.134 1.00 67.19 135 ASP A CA 1
ATOM 1068 C C . ASP A 1 135 ? -10.406 -16.530 -2.737 1.00 67.19 135 ASP A C 1
ATOM 1070 O O . ASP A 1 135 ? -11.319 -17.146 -2.176 1.00 67.19 135 ASP A O 1
ATOM 1074 N N . GLN A 1 136 ? -9.206 -17.092 -2.928 1.00 64.19 136 GLN A N 1
ATOM 1075 C CA . GLN A 1 136 ? -8.893 -18.454 -2.477 1.00 64.19 136 GLN A CA 1
ATOM 1076 C C . GLN A 1 136 ? -8.927 -18.588 -0.950 1.00 64.19 136 GLN A C 1
ATOM 1078 O O . GLN A 1 136 ? -9.547 -19.521 -0.428 1.00 64.19 136 GLN A O 1
ATOM 1083 N N . ALA A 1 137 ? -8.328 -17.642 -0.220 1.00 61.91 137 ALA A N 1
ATOM 1084 C CA . ALA A 1 137 ? -8.356 -17.619 1.242 1.00 61.91 137 ALA A CA 1
ATOM 1085 C C . ALA A 1 137 ? -9.798 -17.548 1.775 1.00 61.91 137 ALA A C 1
ATOM 1087 O O . ALA A 1 137 ? -10.169 -18.285 2.695 1.00 61.91 137 ALA A O 1
ATOM 1088 N N . ARG A 1 138 ? -10.652 -16.738 1.137 1.00 63.28 138 ARG A N 1
ATOM 1089 C CA . ARG A 1 138 ? -12.076 -16.623 1.472 1.00 63.28 138 ARG A CA 1
ATOM 1090 C C . ARG A 1 138 ? -12.847 -17.902 1.158 1.00 63.28 138 ARG A C 1
ATOM 1092 O O . ARG A 1 138 ? -13.633 -18.353 1.990 1.00 63.28 138 ARG A O 1
ATOM 1099 N N . ILE A 1 139 ? -12.622 -18.520 -0.005 1.00 62.06 139 ILE A N 1
ATOM 1100 C CA . ILE A 1 139 ? -13.212 -19.822 -0.360 1.00 62.06 139 ILE A CA 1
ATOM 1101 C C . ILE A 1 139 ? -12.833 -20.879 0.683 1.00 62.06 139 ILE A C 1
ATOM 1103 O O . ILE A 1 139 ? -13.675 -21.691 1.071 1.00 62.06 139 ILE A O 1
ATOM 1107 N N . GLN A 1 140 ? -11.593 -20.863 1.170 1.00 62.97 140 GLN A N 1
ATOM 1108 C CA . GLN A 1 140 ? -11.137 -21.800 2.187 1.00 62.97 140 GLN A CA 1
ATOM 1109 C C . GLN A 1 140 ? -11.779 -21.539 3.561 1.00 62.97 140 GLN A C 1
ATOM 1111 O O . GLN A 1 140 ? -12.218 -22.488 4.207 1.00 62.97 140 GLN A O 1
ATOM 1116 N N . GLN A 1 141 ? -11.926 -20.279 3.983 1.00 60.66 141 GLN A N 1
ATOM 1117 C CA . GLN A 1 141 ? -12.645 -19.923 5.218 1.00 60.66 141 GLN A CA 1
ATOM 1118 C C . GLN A 1 141 ? -14.136 -20.290 5.161 1.00 60.66 141 GLN A C 1
ATOM 1120 O O . GLN A 1 141 ? -14.681 -20.830 6.125 1.00 60.66 141 GLN A O 1
ATOM 1125 N N . LEU A 1 142 ? -14.790 -20.084 4.010 1.00 58.00 142 LEU A N 1
ATOM 1126 C CA . LEU A 1 142 ? -16.181 -20.498 3.785 1.00 58.00 142 LEU A CA 1
ATOM 1127 C C . LEU A 1 142 ? -16.345 -22.019 3.889 1.00 58.00 142 LEU A C 1
ATOM 1129 O O . LEU A 1 142 ? -17.300 -22.493 4.502 1.00 58.00 142 LEU A O 1
ATOM 1133 N N . LYS A 1 143 ? -15.396 -22.791 3.341 1.00 63.75 143 LYS A N 1
ATOM 1134 C CA . LYS A 1 143 ? -15.359 -24.257 3.498 1.00 63.75 143 LYS A CA 1
ATOM 1135 C C . LYS A 1 143 ? -15.177 -24.682 4.959 1.00 63.75 143 LYS A C 1
ATOM 1137 O O . LYS A 1 143 ? -15.666 -25.744 5.336 1.00 63.75 143 LYS A O 1
ATOM 1142 N N . ASN A 1 144 ? -14.529 -23.850 5.774 1.00 71.12 144 ASN A N 1
ATOM 1143 C CA . ASN A 1 144 ? -14.286 -24.098 7.195 1.00 71.12 144 ASN A CA 1
ATOM 1144 C C . ASN A 1 144 ? -15.432 -23.623 8.116 1.00 71.12 144 ASN A C 1
ATOM 1146 O O . ASN A 1 144 ? -15.355 -23.817 9.326 1.00 71.12 144 ASN A O 1
ATOM 1150 N N . ASN A 1 145 ? -16.524 -23.072 7.564 1.00 54.53 145 ASN A N 1
ATOM 1151 C CA . ASN A 1 145 ? -17.726 -22.654 8.301 1.00 54.53 145 ASN A CA 1
ATOM 1152 C C . ASN A 1 145 ? -17.486 -21.568 9.375 1.00 54.53 145 ASN A C 1
ATOM 1154 O O . ASN A 1 145 ? -18.265 -21.423 10.322 1.00 54.53 145 ASN A O 1
ATOM 1158 N N . GLU A 1 146 ? -16.426 -20.776 9.221 1.00 55.91 146 GLU A N 1
ATOM 1159 C CA . GLU A 1 146 ? -16.163 -19.611 10.063 1.00 55.91 146 GLU A CA 1
ATOM 1160 C C . GLU A 1 146 ? -17.027 -18.436 9.567 1.00 55.91 146 GLU A C 1
ATOM 1162 O O . GLU A 1 146 ? -17.003 -18.069 8.391 1.00 55.91 146 GLU A O 1
ATOM 1167 N N . ARG A 1 147 ? -17.869 -17.865 10.442 1.00 39.47 147 ARG A N 1
ATOM 1168 C CA . ARG A 1 147 ? -18.716 -16.708 10.097 1.00 39.47 147 ARG A CA 1
ATOM 1169 C C . ARG A 1 147 ? -17.837 -15.508 9.738 1.00 39.47 147 ARG A C 1
ATOM 1171 O O . ARG A 1 147 ? -17.169 -14.969 10.613 1.00 39.47 147 ARG A O 1
ATOM 1178 N N . LEU A 1 148 ? -17.942 -15.017 8.505 1.00 41.72 148 LEU A N 1
ATOM 1179 C CA . LEU A 1 148 ? -17.396 -13.716 8.116 1.00 41.72 148 LEU A CA 1
ATOM 1180 C C . LEU A 1 148 ? -18.419 -12.600 8.369 1.00 41.72 148 LEU A C 1
ATOM 1182 O O . LEU A 1 148 ? -19.539 -12.640 7.858 1.00 41.72 148 LEU A O 1
ATOM 1186 N N . ILE A 1 149 ? -17.999 -11.582 9.121 1.00 40.28 149 ILE A N 1
ATOM 1187 C CA . ILE A 1 149 ? -18.648 -10.271 9.215 1.00 40.28 149 ILE A CA 1
ATOM 1188 C C . ILE A 1 149 ? -17.661 -9.257 8.618 1.00 40.28 149 ILE A C 1
ATOM 1190 O O . ILE A 1 149 ? -16.898 -8.675 9.371 1.00 40.28 149 ILE A O 1
ATOM 1194 N N . ALA A 1 150 ? -17.600 -9.088 7.290 1.00 35.69 150 ALA A N 1
ATOM 1195 C CA . ALA A 1 150 ? -16.917 -7.941 6.662 1.00 35.69 150 ALA A CA 1
ATOM 1196 C C . ALA A 1 150 ? -17.123 -7.884 5.129 1.00 35.69 150 ALA A C 1
ATOM 1198 O O . ALA A 1 150 ? -17.299 -8.937 4.496 1.00 35.69 150 ALA A O 1
ATOM 1199 N N . PRO A 1 151 ? -17.126 -6.668 4.534 1.00 40.59 151 PRO A N 1
ATOM 1200 C CA . PRO A 1 151 ? -17.357 -6.419 3.108 1.00 40.59 151 PRO A CA 1
ATOM 1201 C C . PRO A 1 151 ? -16.246 -6.999 2.211 1.00 40.59 151 PRO A C 1
ATOM 1203 O O . PRO A 1 151 ? -15.286 -7.595 2.685 1.00 40.59 151 PRO A O 1
ATOM 1206 N N . LYS A 1 152 ? -16.434 -6.893 0.887 1.00 46.47 152 LYS A N 1
ATOM 1207 C CA . LYS A 1 152 ? -15.494 -7.351 -0.156 1.00 46.47 152 LYS A CA 1
ATOM 1208 C C . LYS A 1 152 ? -14.051 -6.927 0.173 1.00 46.47 152 LYS A C 1
ATOM 1210 O O . LYS A 1 152 ? -13.858 -5.841 0.706 1.00 46.47 152 LYS A O 1
ATOM 1215 N N . SER A 1 153 ? -13.061 -7.754 -0.149 1.00 52.56 153 SER A N 1
ATOM 1216 C CA . SER A 1 153 ? -11.647 -7.359 -0.166 1.00 52.56 153 SER A CA 1
ATOM 1217 C C . SER A 1 153 ? -11.492 -6.131 -1.068 1.00 52.56 153 SER A C 1
ATOM 1219 O O . SER A 1 153 ? -11.921 -6.149 -2.223 1.00 52.56 153 SER A O 1
ATOM 1221 N N . HIS A 1 154 ? -10.945 -5.039 -0.532 1.00 59.06 154 HIS A N 1
ATOM 1222 C CA . HIS A 1 154 ? -10.686 -3.826 -1.308 1.00 59.06 154 HIS A CA 1
ATOM 1223 C C . HIS A 1 154 ? -9.174 -3.611 -1.384 1.00 59.06 154 HIS A C 1
ATOM 1225 O O . HIS A 1 154 ? -8.545 -3.264 -0.383 1.00 59.06 154 HIS A O 1
ATOM 1231 N N . ALA A 1 155 ? -8.600 -3.795 -2.572 1.00 59.34 155 ALA A N 1
ATOM 1232 C CA . ALA A 1 155 ? -7.326 -3.177 -2.899 1.00 59.34 155 ALA A CA 1
ATOM 1233 C C . ALA A 1 155 ? -7.594 -1.720 -3.274 1.00 59.34 155 ALA A C 1
ATOM 1235 O O . ALA A 1 155 ? -8.482 -1.422 -4.072 1.00 59.34 155 ALA A O 1
ATOM 1236 N N . LEU A 1 156 ? -6.843 -0.804 -2.674 1.00 64.62 156 LEU A N 1
ATOM 1237 C CA . LEU A 1 156 ? -6.703 0.545 -3.179 1.00 64.62 156 LEU A CA 1
ATOM 1238 C C . LEU A 1 156 ? -5.262 0.725 -3.615 1.00 64.62 156 LEU A C 1
ATOM 1240 O O . LEU A 1 156 ? -4.362 0.893 -2.784 1.00 64.62 156 LEU A O 1
ATOM 1244 N N . THR A 1 157 ? -5.068 0.799 -4.922 1.00 62.47 157 THR A N 1
ATOM 1245 C CA . THR A 1 157 ? -3.815 1.303 -5.443 1.00 62.47 157 THR A CA 1
ATOM 1246 C C . THR A 1 157 ? -3.930 2.800 -5.681 1.00 62.47 157 THR A C 1
ATOM 1248 O O . THR A 1 157 ? -4.901 3.290 -6.250 1.00 62.47 157 THR A O 1
ATOM 1251 N N . ILE A 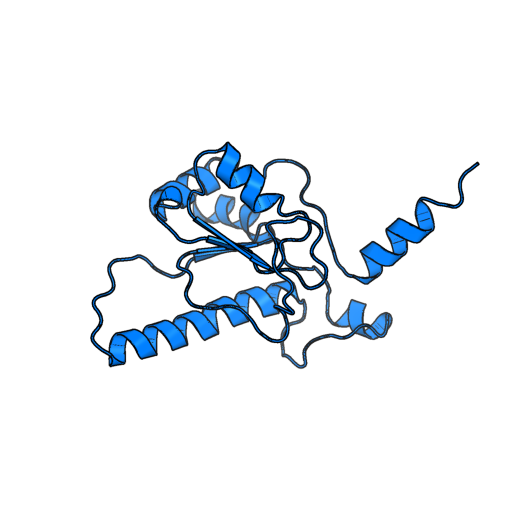1 158 ? -2.917 3.570 -5.274 1.00 58.62 158 ILE A N 1
ATOM 1252 C CA . ILE A 1 158 ? -2.885 5.031 -5.481 1.00 58.62 158 ILE A CA 1
ATOM 1253 C C . ILE A 1 158 ? -3.060 5.414 -6.967 1.00 58.62 158 ILE A C 1
ATOM 1255 O O . ILE A 1 158 ? -3.550 6.501 -7.272 1.00 58.62 158 ILE A O 1
ATOM 1259 N N . GLY A 1 159 ? -2.707 4.514 -7.893 1.00 54.66 159 GLY A N 1
ATOM 1260 C CA . GLY A 1 159 ? -2.962 4.656 -9.328 1.00 54.66 159 GLY A CA 1
ATOM 1261 C C . GLY A 1 159 ? -4.441 4.697 -9.735 1.00 54.66 159 GLY A C 1
ATOM 1262 O O . GLY A 1 159 ? -4.724 5.287 -10.774 1.00 54.66 159 GLY A O 1
ATOM 1263 N N . ASP A 1 160 ? -5.349 4.158 -8.915 1.00 56.66 160 ASP A N 1
ATOM 1264 C CA . ASP A 1 160 ? -6.802 4.089 -9.159 1.00 56.66 160 ASP A CA 1
ATOM 1265 C C . ASP A 1 160 ? -7.588 5.222 -8.485 1.00 56.66 160 ASP A C 1
ATOM 1267 O O . ASP A 1 160 ? -8.794 5.373 -8.668 1.00 56.66 160 ASP A O 1
ATOM 1271 N N . LEU A 1 161 ? -6.930 6.077 -7.699 1.00 57.81 161 LEU A N 1
ATOM 1272 C CA . LEU A 1 161 ? -7.598 7.247 -7.121 1.00 57.81 161 LEU A CA 1
ATOM 1273 C C . LEU A 1 161 ? -8.214 8.191 -8.173 1.00 57.81 161 LEU A C 1
ATOM 1275 O O . LEU A 1 161 ? -9.262 8.771 -7.880 1.00 57.81 161 LEU A O 1
ATOM 1279 N N . PRO A 1 162 ? -7.635 8.351 -9.383 1.00 48.00 162 PRO A N 1
ATOM 1280 C CA . PRO A 1 162 ? -8.292 9.057 -10.475 1.00 48.00 162 PRO A CA 1
ATOM 1281 C C . PRO A 1 162 ? -9.556 8.359 -10.998 1.00 48.00 162 PRO A C 1
ATOM 1283 O O . PRO A 1 162 ? -10.531 9.050 -11.256 1.00 48.00 162 PRO A O 1
ATOM 1286 N N . SER A 1 163 ? -9.597 7.026 -11.116 1.00 47.94 163 SER A N 1
ATOM 1287 C CA . SER A 1 163 ? -10.794 6.305 -11.598 1.00 47.94 163 SER A CA 1
ATOM 1288 C C . SER A 1 163 ? -11.919 6.267 -10.556 1.00 47.94 163 SER A C 1
ATOM 1290 O O . SER A 1 163 ? -13.094 6.319 -10.913 1.00 47.94 163 SER A O 1
ATOM 1292 N N . LEU A 1 164 ? -11.586 6.321 -9.261 1.00 47.19 164 LEU A N 1
ATOM 1293 C CA . LEU A 1 164 ? -12.562 6.523 -8.181 1.00 47.19 164 LEU A CA 1
ATOM 1294 C C . LEU A 1 164 ? -13.294 7.879 -8.246 1.00 47.19 164 LEU A C 1
ATOM 1296 O O . LEU A 1 164 ? -14.340 8.031 -7.609 1.00 47.19 164 LEU A O 1
ATOM 1300 N N . LEU A 1 165 ? -12.758 8.873 -8.968 1.00 42.75 165 LEU A N 1
ATOM 1301 C CA . LEU A 1 165 ? -13.460 10.136 -9.227 1.00 42.75 165 LEU A CA 1
ATOM 1302 C C . LEU A 1 165 ? -14.546 9.974 -10.299 1.00 42.75 165 LEU A C 1
ATOM 1304 O O . LEU A 1 165 ? -15.576 10.632 -10.183 1.00 42.75 165 LEU A O 1
ATOM 1308 N N . ASP A 1 166 ? -14.349 9.099 -11.286 1.00 37.31 166 ASP A N 1
ATOM 1309 C CA . ASP A 1 166 ? -15.266 8.935 -12.420 1.00 37.31 166 ASP A CA 1
ATOM 1310 C C . ASP A 1 166 ? -16.462 8.028 -12.075 1.00 37.31 166 ASP A C 1
ATOM 1312 O O . ASP A 1 166 ? -17.597 8.333 -12.447 1.00 37.31 166 ASP A O 1
ATOM 1316 N N . ASP A 1 167 ? -16.255 6.983 -11.265 1.00 39.41 167 ASP A N 1
ATOM 1317 C CA . ASP A 1 167 ? -17.315 6.034 -10.874 1.00 39.41 167 ASP A CA 1
ATOM 1318 C C . ASP A 1 167 ? -18.343 6.604 -9.874 1.00 39.41 167 ASP A C 1
ATOM 1320 O O . ASP A 1 167 ? -19.392 6.004 -9.635 1.00 39.41 167 ASP A O 1
ATOM 1324 N N . TYR A 1 168 ? -18.077 7.773 -9.280 1.00 36.72 168 TYR A N 1
ATOM 1325 C CA . TYR A 1 168 ? -18.940 8.400 -8.268 1.00 36.72 168 TYR A CA 1
ATOM 1326 C C . TYR A 1 168 ? -19.590 9.723 -8.710 1.00 36.72 168 TYR A C 1
ATOM 1328 O O . TYR A 1 168 ? -20.210 10.393 -7.879 1.00 36.72 168 TYR A O 1
ATOM 1336 N N . VAL A 1 169 ? -19.473 10.089 -9.994 1.00 30.09 169 VAL A N 1
ATOM 1337 C CA . VAL A 1 169 ? -20.137 11.260 -10.612 1.00 30.09 169 VAL A CA 1
ATOM 1338 C C . VAL A 1 169 ? -21.454 10.883 -11.329 1.00 30.09 169 VAL A C 1
ATOM 1340 O O . VAL A 1 169 ? -22.059 11.730 -11.983 1.00 30.09 169 VAL A O 1
ATOM 1343 N N . GLN A 1 170 ? -21.965 9.655 -11.166 1.00 33.91 170 GLN A N 1
ATOM 1344 C CA . GLN A 1 170 ? -23.328 9.293 -11.602 1.00 33.91 170 GLN A CA 1
ATOM 1345 C C . GLN A 1 170 ? -24.386 9.527 -10.520 1.00 33.91 170 GLN A C 1
ATOM 1347 O O . GLN A 1 170 ? -24.163 9.112 -9.359 1.00 33.91 170 GLN A O 1
#